Protein AF-A0AAU9K083-F1 (afdb_monomer_lite)

Radius of gyration: 21.44 Å; chains: 1; bounding box: 53×32×63 Å

pLDDT: mean 87.69, std 14.95, range [35.31, 98.0]

Structure (mmCIF, N/CA/C/O backbone):
data_AF-A0AAU9K083-F1
#
_entry.id   AF-A0AAU9K083-F1
#
loop_
_atom_site.group_PDB
_atom_site.id
_atom_site.type_symbol
_atom_site.label_atom_id
_atom_site.label_alt_id
_atom_site.label_comp_id
_atom_site.label_asym_id
_atom_site.label_entity_id
_atom_site.label_seq_id
_atom_site.pdbx_PDB_ins_code
_atom_site.Cartn_x
_atom_site.Cartn_y
_at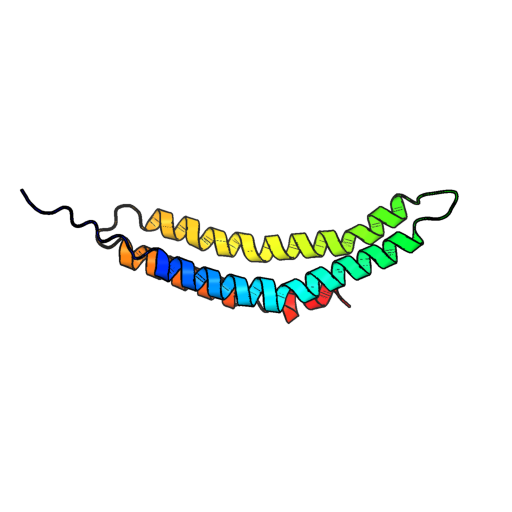om_site.Cartn_z
_atom_site.occupancy
_atom_site.B_iso_or_equiv
_atom_site.auth_seq_id
_atom_site.auth_comp_id
_atom_site.auth_asym_id
_atom_site.auth_atom_id
_atom_site.pdbx_PDB_model_num
ATOM 1 N N . MET A 1 1 ? -35.478 23.960 27.316 1.00 36.00 1 MET A N 1
ATOM 2 C CA . MET A 1 1 ? -35.277 22.665 26.635 1.00 36.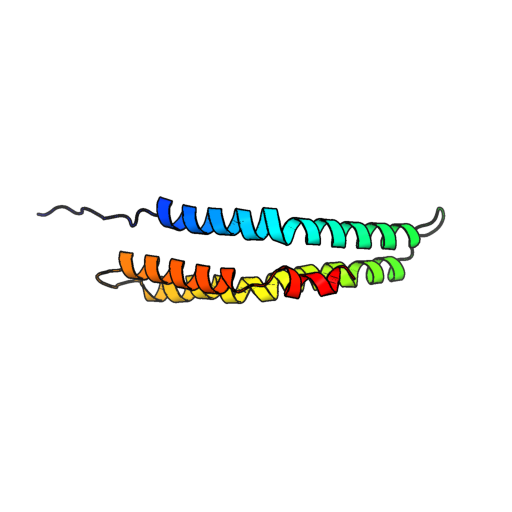00 1 MET A CA 1
ATOM 3 C C . MET A 1 1 ? -33.811 22.570 26.270 1.00 36.00 1 MET A C 1
ATOM 5 O O . MET A 1 1 ? -33.231 23.574 25.880 1.00 36.00 1 MET A O 1
ATOM 9 N N . GLU A 1 2 ? -33.221 21.432 26.605 1.00 36.03 2 GLU A N 1
ATOM 10 C CA . GLU A 1 2 ? -31.830 21.267 27.025 1.00 36.03 2 GLU A CA 1
ATOM 11 C C . GLU A 1 2 ? -30.804 21.236 25.883 1.00 36.03 2 GLU A C 1
ATOM 13 O O . GLU A 1 2 ? -31.118 20.980 24.724 1.00 36.03 2 GLU A O 1
ATOM 18 N N . ASN A 1 3 ? -29.562 21.531 26.278 1.00 35.31 3 ASN A N 1
ATOM 19 C CA . ASN A 1 3 ? -28.335 21.603 25.493 1.00 35.31 3 ASN A CA 1
ATOM 20 C C . ASN A 1 3 ? -28.131 20.429 24.520 1.00 35.31 3 ASN A C 1
ATOM 22 O O . ASN A 1 3 ? -27.804 19.318 24.934 1.00 35.31 3 ASN A O 1
ATOM 26 N N . PHE A 1 4 ? -28.131 20.725 23.220 1.00 40.22 4 PHE A N 1
ATOM 27 C CA . PHE A 1 4 ? -27.454 19.913 22.206 1.00 40.22 4 PHE A CA 1
ATOM 28 C C . PHE A 1 4 ? -25.940 20.180 22.271 1.00 40.22 4 PHE A C 1
ATOM 30 O O . PHE A 1 4 ? -25.363 20.859 21.424 1.00 40.22 4 PHE A O 1
ATOM 37 N N . SER A 1 5 ? -25.274 19.663 23.306 1.00 40.81 5 SER A N 1
ATOM 38 C CA . SER A 1 5 ? -23.815 19.532 23.278 1.00 40.81 5 SER A CA 1
ATOM 39 C C . SER A 1 5 ? -23.480 18.273 22.489 1.00 40.81 5 SER A C 1
ATOM 41 O O . SER A 1 5 ? -23.318 17.184 23.038 1.00 40.81 5 SER A O 1
ATOM 43 N N . SER A 1 6 ? -23.450 18.429 21.164 1.00 41.88 6 SER A N 1
ATOM 44 C CA . SER A 1 6 ? -22.814 17.479 20.261 1.00 41.88 6 SER A CA 1
ATOM 45 C C . SER A 1 6 ? -21.344 17.395 20.662 1.00 41.88 6 SER A C 1
ATOM 47 O O . SER A 1 6 ? -20.526 18.234 20.278 1.00 41.88 6 SER A O 1
ATOM 49 N N . LYS A 1 7 ? -21.005 16.396 21.483 1.00 41.91 7 LYS A N 1
ATOM 50 C CA . LYS A 1 7 ? -19.636 15.900 21.572 1.00 41.91 7 LYS A CA 1
ATOM 51 C C . LYS A 1 7 ? -19.316 15.320 20.201 1.00 41.91 7 LYS A C 1
ATOM 53 O O . LYS A 1 7 ? -19.493 14.130 19.961 1.00 41.91 7 LYS A O 1
ATOM 58 N N . LYS A 1 8 ? -18.879 16.193 19.292 1.00 44.19 8 LYS A N 1
ATOM 59 C CA . LYS A 1 8 ? -18.014 15.803 18.190 1.00 44.19 8 LYS A CA 1
ATOM 60 C C . LYS A 1 8 ? -16.953 14.915 18.826 1.00 44.19 8 LYS A C 1
ATOM 62 O O . LYS A 1 8 ? -16.213 15.379 19.693 1.00 44.19 8 LYS A O 1
ATOM 67 N N . VAL A 1 9 ? -16.927 13.641 18.450 1.00 49.31 9 VAL A N 1
ATOM 68 C CA . VAL A 1 9 ? -15.686 12.867 18.487 1.00 49.31 9 VAL A CA 1
ATOM 69 C C . VAL A 1 9 ? -14.606 13.819 18.001 1.00 49.31 9 VAL A C 1
ATOM 71 O O . VAL A 1 9 ? -14.834 14.499 16.995 1.00 49.31 9 VAL A O 1
ATOM 74 N N . ASP A 1 10 ? -13.518 13.968 18.751 1.00 55.72 10 ASP A N 1
ATOM 75 C CA . ASP A 1 10 ? -12.438 14.867 18.359 1.00 55.72 10 ASP A CA 1
ATOM 76 C C . ASP A 1 10 ? -11.768 14.249 17.128 1.00 55.72 10 ASP A C 1
ATOM 78 O O . ASP A 1 10 ? -10.802 13.500 17.231 1.00 55.72 10 ASP A O 1
ATOM 82 N N . ALA A 1 11 ? -12.389 14.455 15.963 1.00 57.12 11 ALA A N 1
ATOM 83 C CA . ALA A 1 11 ? -12.034 13.850 14.687 1.00 57.12 11 ALA A CA 1
ATOM 84 C C . ALA A 1 11 ? -10.556 14.097 14.365 1.00 57.12 11 ALA A C 1
ATOM 86 O O . ALA A 1 11 ? -9.913 13.246 13.760 1.00 57.12 11 ALA A O 1
ATOM 87 N N . THR A 1 12 ? -10.016 15.198 14.893 1.00 62.06 12 THR A N 1
ATOM 88 C CA . THR A 1 12 ? -8.604 15.560 14.923 1.00 62.06 12 THR A CA 1
ATOM 89 C C . THR A 1 12 ? -7.705 14.432 15.452 1.00 62.06 12 THR A C 1
ATOM 91 O O . THR A 1 12 ? -6.706 14.109 14.823 1.00 62.06 12 THR A O 1
ATOM 94 N N . LEU A 1 13 ? -8.064 13.769 16.561 1.00 72.25 13 LEU A N 1
ATOM 95 C CA . LEU A 1 13 ? -7.218 12.747 17.194 1.00 72.25 13 LEU A CA 1
ATOM 96 C C . LEU A 1 13 ? -7.174 11.436 16.395 1.00 72.25 13 LEU A C 1
ATOM 98 O O . LEU A 1 13 ? -6.133 10.784 16.323 1.00 72.25 13 LEU A O 1
ATOM 102 N N . GLU A 1 14 ? -8.298 11.021 15.810 1.00 76.69 14 GLU A N 1
ATOM 103 C CA . GLU A 1 14 ? -8.339 9.809 14.984 1.00 76.69 14 GLU A CA 1
ATOM 104 C C . GLU A 1 14 ? -7.674 10.037 13.623 1.00 76.69 14 GLU A C 1
ATOM 106 O O . GLU A 1 14 ? -6.909 9.186 13.160 1.00 76.69 14 GLU A O 1
ATOM 111 N N . GLU A 1 15 ? -7.882 11.211 13.024 1.00 80.00 15 GLU A N 1
ATOM 112 C CA . GLU A 1 15 ? -7.169 11.649 11.824 1.00 80.00 15 GLU A CA 1
ATOM 113 C C . GLU A 1 15 ? -5.650 11.671 12.061 1.00 80.00 15 GLU A C 1
ATOM 115 O O . GLU A 1 15 ? -4.892 11.129 11.255 1.00 80.00 15 GLU A O 1
ATOM 120 N N . ASP A 1 16 ? -5.196 12.177 13.212 1.00 86.56 16 ASP A N 1
ATOM 121 C CA . ASP A 1 16 ? -3.783 12.173 13.597 1.00 86.56 16 ASP A CA 1
ATOM 122 C C . ASP A 1 16 ? -3.190 10.757 13.636 1.00 86.56 16 ASP A C 1
ATOM 124 O O . ASP A 1 16 ? -2.071 10.536 13.160 1.00 86.56 16 ASP A O 1
ATOM 128 N N . LYS A 1 17 ? -3.928 9.756 14.137 1.00 86.88 17 LYS A N 1
ATOM 129 C CA . LYS A 1 17 ? -3.450 8.361 14.157 1.00 86.88 17 LYS A CA 1
ATOM 130 C C . LYS A 1 17 ? -3.281 7.792 12.745 1.00 86.88 17 LYS A C 1
ATOM 132 O O . LYS A 1 17 ? -2.283 7.113 12.480 1.00 86.88 17 LYS A O 1
ATOM 137 N N . PHE A 1 18 ? -4.220 8.069 11.839 1.00 89.19 18 PHE A N 1
ATOM 138 C CA . PHE A 1 18 ? -4.103 7.672 10.432 1.00 89.19 18 PHE A CA 1
ATOM 139 C C . PHE A 1 18 ? -2.984 8.428 9.714 1.00 89.19 18 PHE A C 1
ATOM 141 O O . PHE A 1 18 ? -2.237 7.810 8.958 1.00 89.19 18 PHE A O 1
ATOM 148 N N . ASN A 1 19 ? -2.789 9.714 10.005 1.00 89.94 19 ASN A N 1
ATOM 149 C CA . ASN A 1 19 ? -1.691 10.514 9.464 1.00 89.94 19 ASN A CA 1
ATOM 150 C C . ASN A 1 19 ? -0.320 9.985 9.913 1.00 89.94 19 ASN A C 1
ATOM 152 O O . ASN A 1 19 ? 0.608 9.888 9.105 1.00 89.94 19 ASN A O 1
ATOM 156 N N . VAL A 1 20 ? -0.189 9.576 11.180 1.00 92.44 20 VAL A N 1
ATOM 157 C CA . VAL A 1 20 ? 1.022 8.915 11.692 1.00 92.44 20 VAL A CA 1
ATOM 158 C C . VAL A 1 20 ? 1.271 7.597 10.961 1.00 92.44 20 VAL A C 1
ATOM 160 O O . VAL A 1 20 ? 2.396 7.352 10.519 1.00 92.44 20 VAL A O 1
ATOM 163 N N . PHE A 1 21 ? 0.237 6.766 10.791 1.00 92.75 21 PHE A N 1
ATOM 164 C CA . PHE A 1 21 ? 0.352 5.535 10.008 1.00 92.75 21 PHE A CA 1
ATOM 165 C C . PHE A 1 21 ? 0.760 5.825 8.560 1.00 92.75 21 PHE A C 1
ATOM 167 O O . PHE A 1 21 ? 1.700 5.209 8.071 1.00 92.75 21 PHE A O 1
ATOM 174 N N . TYR A 1 22 ? 0.106 6.773 7.886 1.00 91.25 22 TYR A N 1
ATOM 175 C CA . TYR A 1 22 ? 0.407 7.144 6.506 1.00 91.25 22 TYR A CA 1
ATOM 176 C C . TYR A 1 22 ? 1.870 7.561 6.357 1.00 91.25 22 TYR A C 1
ATOM 178 O O . TYR A 1 22 ? 2.569 7.072 5.471 1.00 91.25 22 TYR A O 1
ATOM 186 N N . LYS A 1 23 ? 2.369 8.407 7.261 1.00 93.62 23 LYS A N 1
ATOM 187 C CA . LYS A 1 23 ? 3.764 8.846 7.239 1.00 93.62 23 LYS A CA 1
ATOM 188 C C . LYS A 1 23 ? 4.739 7.673 7.374 1.00 93.62 23 LYS A C 1
ATOM 190 O O . LYS A 1 23 ? 5.674 7.558 6.585 1.00 93.62 23 LYS A O 1
ATOM 195 N N . ASP A 1 24 ? 4.521 6.782 8.336 1.00 94.25 24 ASP A N 1
ATOM 196 C CA . ASP A 1 24 ? 5.390 5.617 8.544 1.00 94.25 24 ASP A CA 1
ATOM 197 C C . ASP A 1 24 ? 5.280 4.593 7.397 1.00 94.25 24 ASP A C 1
ATOM 199 O O . ASP A 1 24 ? 6.272 4.193 6.785 1.00 94.25 24 ASP A O 1
ATOM 203 N N . PHE A 1 25 ? 4.065 4.189 7.045 1.00 94.62 25 PHE A N 1
ATOM 204 C CA . PHE A 1 25 ? 3.820 3.181 6.022 1.00 94.62 25 PHE A CA 1
ATOM 205 C C . PHE A 1 25 ? 4.176 3.675 4.618 1.00 94.62 25 PHE A C 1
ATOM 207 O O . PHE A 1 25 ? 4.982 3.050 3.927 1.00 94.62 25 PHE A O 1
ATOM 214 N N . TYR A 1 26 ? 3.595 4.793 4.180 1.00 93.38 26 TYR A N 1
ATOM 215 C CA . TYR A 1 26 ? 3.760 5.272 2.813 1.00 93.38 26 TYR A CA 1
ATOM 216 C C . TYR A 1 26 ? 5.118 5.947 2.620 1.00 93.38 26 TYR A C 1
ATOM 218 O O . TYR A 1 26 ? 5.889 5.543 1.747 1.00 93.38 26 TYR A O 1
ATOM 226 N N . GLU A 1 27 ? 5.441 6.963 3.427 1.00 92.75 27 GLU A N 1
ATOM 227 C CA . GLU A 1 27 ? 6.624 7.790 3.165 1.00 92.75 27 GLU A CA 1
ATOM 228 C C . GLU A 1 27 ? 7.935 7.108 3.547 1.00 92.75 27 GLU A C 1
ATOM 230 O O . GLU A 1 27 ? 8.913 7.235 2.803 1.00 92.75 27 GLU A O 1
ATOM 235 N N . VAL A 1 28 ? 7.963 6.402 4.682 1.00 94.38 28 VAL A N 1
ATOM 236 C CA . VAL A 1 28 ? 9.183 5.760 5.189 1.00 94.38 28 VAL A CA 1
ATOM 237 C C . VAL A 1 28 ? 9.363 4.370 4.585 1.00 94.38 28 VAL A C 1
ATOM 239 O O . VAL A 1 28 ? 10.429 4.080 4.040 1.00 94.38 28 VAL A O 1
ATOM 242 N N . LYS A 1 29 ? 8.338 3.511 4.646 1.00 95.25 29 LYS A N 1
ATOM 243 C CA . LYS A 1 29 ? 8.478 2.090 4.283 1.00 95.25 29 LYS A CA 1
ATOM 244 C C . LYS A 1 29 ? 8.224 1.799 2.804 1.00 95.25 29 LYS A C 1
ATOM 246 O O . LYS A 1 29 ? 9.032 1.103 2.197 1.00 95.25 29 LYS A O 1
ATOM 251 N N . LEU A 1 30 ? 7.144 2.310 2.207 1.00 96.62 30 LEU A N 1
ATOM 252 C CA . LEU A 1 30 ? 6.723 1.944 0.844 1.00 96.62 30 LEU A CA 1
ATOM 253 C C . LEU A 1 30 ? 7.442 2.745 -0.254 1.00 96.62 30 LEU A C 1
ATOM 255 O O . LEU A 1 30 ? 7.844 2.189 -1.280 1.00 96.62 30 LEU A O 1
ATOM 259 N N . LYS A 1 31 ? 7.649 4.050 -0.044 1.00 96.50 31 LYS A N 1
ATOM 260 C CA . LYS A 1 31 ? 8.269 4.967 -1.019 1.00 96.50 31 LYS A CA 1
ATOM 261 C C . LYS A 1 31 ? 9.621 4.489 -1.577 1.00 96.50 31 LYS A C 1
ATOM 263 O O . LYS A 1 31 ? 9.841 4.679 -2.777 1.00 96.50 31 LYS A O 1
ATOM 268 N N . PRO A 1 32 ? 10.531 3.870 -0.796 1.00 96.19 32 PRO A N 1
ATOM 269 C CA . PRO A 1 32 ? 11.759 3.284 -1.338 1.00 96.19 32 PRO A CA 1
ATOM 270 C C . PRO A 1 32 ? 11.510 2.193 -2.392 1.00 96.19 32 PRO A C 1
ATOM 272 O O . PRO A 1 32 ? 12.179 2.194 -3.426 1.00 96.19 32 PRO A O 1
ATOM 275 N N . TYR A 1 33 ? 10.518 1.318 -2.187 1.00 97.50 33 TYR A N 1
ATOM 276 C CA . TYR A 1 33 ? 10.155 0.275 -3.155 1.00 97.50 33 TYR A CA 1
ATOM 277 C C . TYR A 1 33 ? 9.554 0.876 -4.422 1.00 97.50 33 TYR A C 1
ATOM 279 O O . TYR A 1 33 ? 9.986 0.520 -5.515 1.00 97.50 33 TYR A O 1
ATOM 287 N N . ILE A 1 34 ? 8.655 1.863 -4.288 1.00 96.94 34 ILE A N 1
ATOM 288 C CA . ILE A 1 34 ? 8.090 2.594 -5.437 1.00 96.94 34 ILE A CA 1
ATOM 289 C C . ILE A 1 34 ? 9.217 3.181 -6.295 1.00 96.94 34 ILE A C 1
ATOM 291 O O . ILE A 1 34 ? 9.234 3.011 -7.514 1.00 96.94 34 ILE A O 1
ATOM 295 N N . LYS A 1 35 ? 10.189 3.855 -5.664 1.00 97.06 35 LYS A N 1
ATOM 296 C CA . LYS A 1 35 ? 11.348 4.418 -6.371 1.00 97.06 35 LYS A CA 1
ATOM 297 C C . LYS A 1 35 ? 12.150 3.336 -7.093 1.00 97.06 35 LYS A C 1
ATOM 299 O O . LYS A 1 35 ? 12.532 3.537 -8.243 1.00 97.06 35 LYS A O 1
ATOM 304 N N . LYS A 1 36 ? 12.406 2.203 -6.435 1.00 97.31 36 LYS A N 1
ATOM 305 C CA . LYS A 1 36 ? 13.207 1.115 -7.004 1.00 97.31 36 LYS A CA 1
ATOM 306 C C . LYS A 1 36 ? 12.508 0.432 -8.181 1.00 97.31 36 LYS A C 1
ATOM 308 O O . LYS A 1 36 ? 13.152 0.203 -9.199 1.00 97.31 36 LYS A O 1
ATOM 313 N N . VAL A 1 37 ? 11.209 0.160 -8.074 1.00 97.06 37 VAL A N 1
ATOM 314 C CA . VAL A 1 37 ? 10.408 -0.436 -9.154 1.00 97.06 37 VAL A CA 1
ATOM 315 C C . VAL A 1 37 ? 10.363 0.490 -10.370 1.00 97.06 37 VAL A C 1
ATOM 317 O O . VAL A 1 37 ? 10.676 0.042 -11.471 1.00 97.06 37 VAL A O 1
ATOM 320 N N . LYS A 1 38 ? 10.102 1.790 -10.170 1.00 96.06 38 LYS A N 1
ATOM 321 C CA . LYS A 1 38 ? 10.142 2.796 -11.248 1.00 96.06 38 LYS A CA 1
ATOM 322 C C . LYS A 1 38 ? 11.505 2.875 -11.924 1.00 96.06 38 LYS A C 1
ATOM 324 O O . LYS A 1 38 ? 11.594 2.929 -13.145 1.00 96.06 38 LYS A O 1
ATOM 329 N N . TYR A 1 39 ? 12.576 2.854 -11.134 1.00 96.62 39 TYR A N 1
ATOM 330 C CA . TYR A 1 39 ? 13.938 2.857 -11.661 1.00 96.62 39 TYR A CA 1
ATOM 331 C C . TYR A 1 39 ? 14.233 1.607 -12.506 1.00 96.62 39 TYR A C 1
ATOM 333 O O . TYR A 1 39 ? 14.801 1.713 -13.591 1.00 96.62 39 TYR A O 1
ATOM 341 N N . ASN A 1 40 ? 13.810 0.427 -12.045 1.00 95.19 40 ASN A N 1
ATOM 342 C CA . ASN A 1 40 ? 13.979 -0.819 -12.789 1.00 95.19 40 ASN A CA 1
ATOM 343 C C . ASN A 1 40 ? 13.171 -0.810 -14.102 1.00 95.19 40 ASN A C 1
ATOM 345 O O . ASN A 1 40 ? 13.702 -1.202 -15.140 1.00 95.19 40 ASN A O 1
ATOM 349 N N . ASN A 1 41 ? 11.921 -0.330 -14.071 1.00 95.62 41 ASN A N 1
ATOM 350 C CA . ASN A 1 41 ? 11.090 -0.174 -15.266 1.00 95.62 41 ASN A CA 1
ATOM 351 C C . ASN A 1 41 ? 11.731 0.787 -16.278 1.00 95.62 41 ASN A C 1
ATOM 353 O O . ASN A 1 41 ? 11.827 0.454 -17.459 1.00 95.62 41 ASN A O 1
ATOM 357 N N . PHE A 1 42 ? 12.223 1.940 -15.815 1.00 95.56 42 PHE A N 1
ATOM 358 C CA . PHE A 1 42 ? 12.903 2.915 -16.663 1.00 95.56 42 PHE A CA 1
ATOM 359 C C . PHE A 1 42 ? 14.129 2.304 -17.348 1.00 95.56 42 PHE A C 1
ATOM 361 O O . PHE A 1 42 ? 14.240 2.361 -18.570 1.00 95.56 42 PHE A O 1
ATOM 368 N N . ASN A 1 43 ? 15.014 1.655 -16.585 1.00 94.69 43 ASN A N 1
ATOM 369 C CA . ASN A 1 43 ? 16.210 1.019 -17.141 1.00 94.69 43 ASN A CA 1
ATOM 370 C C . ASN A 1 43 ? 15.874 -0.066 -18.170 1.00 94.69 43 ASN A C 1
ATOM 372 O O . ASN A 1 43 ? 16.545 -0.166 -19.194 1.00 94.69 43 ASN A O 1
ATOM 376 N N . CYS A 1 44 ? 14.833 -0.861 -17.911 1.00 94.19 44 CYS A N 1
ATOM 377 C CA . CYS A 1 44 ? 14.330 -1.832 -18.876 1.00 94.19 44 CYS A CA 1
ATOM 378 C C . CYS A 1 44 ? 13.847 -1.126 -20.155 1.00 94.19 44 CYS A C 1
ATOM 380 O O . CYS A 1 44 ? 14.286 -1.455 -21.256 1.00 94.19 44 CYS A O 1
ATOM 382 N N . SER A 1 45 ? 13.021 -0.089 -20.007 1.00 94.62 45 SER A N 1
ATOM 383 C CA . SER A 1 45 ? 12.396 0.631 -21.122 1.00 94.62 45 SER A CA 1
ATOM 384 C C . SER A 1 45 ? 13.403 1.347 -22.023 1.00 94.62 45 SER A C 1
ATOM 386 O O . SER A 1 45 ? 13.205 1.393 -23.235 1.00 94.62 45 SER A O 1
ATOM 388 N N . VAL A 1 46 ? 14.511 1.854 -21.467 1.00 94.50 46 VAL A N 1
ATOM 389 C CA . VAL A 1 46 ? 15.603 2.464 -22.248 1.00 94.50 46 VAL A CA 1
ATOM 390 C C . VAL A 1 46 ? 16.172 1.479 -23.274 1.00 94.50 46 VAL A C 1
ATOM 392 O O . VAL A 1 46 ? 16.482 1.881 -24.389 1.00 94.50 46 VAL A O 1
ATOM 395 N N . SER A 1 47 ? 16.256 0.186 -22.944 1.00 92.06 47 SER A N 1
ATOM 396 C CA . SER A 1 47 ? 16.754 -0.833 -23.881 1.00 92.06 47 SER A CA 1
ATOM 397 C C . SER A 1 47 ? 15.778 -1.179 -25.016 1.00 92.06 47 SER A C 1
ATOM 399 O O . SER A 1 47 ? 16.183 -1.772 -26.013 1.00 92.06 47 SER A O 1
ATOM 401 N N . CYS A 1 48 ? 14.507 -0.787 -24.890 1.00 93.88 48 CYS A N 1
ATOM 402 C CA . CYS A 1 48 ? 13.461 -1.042 -25.881 1.00 93.88 48 CYS A CA 1
ATOM 403 C C . CYS A 1 48 ? 13.365 0.043 -26.967 1.00 93.88 48 CYS A C 1
ATOM 405 O O . CYS A 1 48 ? 12.542 -0.075 -27.879 1.00 93.88 48 CYS A O 1
ATOM 407 N N . ILE A 1 49 ? 14.159 1.112 -26.856 1.00 92.62 49 ILE A N 1
ATOM 408 C CA . ILE A 1 49 ? 14.135 2.271 -27.751 1.00 92.62 49 ILE A CA 1
ATOM 409 C C . ILE A 1 49 ? 15.511 2.414 -28.397 1.00 92.62 49 ILE A C 1
ATOM 411 O O . ILE A 1 49 ? 16.532 2.422 -27.712 1.00 92.62 49 ILE A O 1
ATOM 415 N N . ASN A 1 50 ? 15.541 2.565 -29.718 1.00 87.12 50 ASN A N 1
ATOM 416 C CA . ASN A 1 50 ? 16.737 2.965 -30.456 1.00 87.12 50 ASN A CA 1
ATOM 417 C C . ASN A 1 50 ? 16.408 4.117 -31.423 1.00 87.12 50 ASN A C 1
ATOM 419 O O . ASN A 1 50 ? 15.249 4.504 -31.562 1.00 87.12 50 ASN A O 1
ATOM 423 N N . ASP A 1 51 ? 17.419 4.649 -32.113 1.00 82.69 51 ASP A N 1
ATOM 424 C CA . ASP A 1 51 ? 17.289 5.824 -32.994 1.00 82.69 51 ASP A CA 1
ATOM 425 C C . ASP A 1 51 ? 16.288 5.664 -34.155 1.00 82.69 51 ASP A C 1
ATOM 427 O O . ASP A 1 51 ? 15.963 6.642 -34.829 1.00 82.69 51 ASP A O 1
ATOM 431 N N . LYS A 1 52 ? 15.826 4.442 -34.443 1.00 84.00 52 LYS A N 1
ATOM 432 C CA . LYS A 1 52 ? 14.998 4.125 -35.614 1.00 84.00 52 LYS A CA 1
ATOM 433 C C . LYS A 1 52 ? 13.642 3.527 -35.259 1.00 84.00 52 LYS A C 1
ATOM 435 O O . LYS A 1 52 ? 12.737 3.588 -36.087 1.00 84.00 52 LYS A O 1
ATOM 440 N N . GLU A 1 53 ? 13.496 2.944 -34.072 1.00 88.75 53 GLU A N 1
ATOM 441 C CA . GLU A 1 53 ? 12.313 2.170 -33.718 1.00 88.75 53 GLU A CA 1
ATOM 442 C C . GLU A 1 53 ? 12.078 2.110 -32.203 1.00 88.75 53 GLU A C 1
ATOM 444 O O . GLU A 1 53 ? 13.007 2.020 -31.395 1.00 88.75 53 GLU A O 1
ATOM 449 N N . VAL A 1 54 ? 10.796 2.113 -31.836 1.00 92.62 54 VAL A N 1
ATOM 450 C CA . VAL A 1 54 ? 10.317 1.816 -30.486 1.00 92.62 54 VAL A CA 1
ATOM 451 C C . VAL A 1 54 ? 9.703 0.421 -30.496 1.00 92.62 54 VAL A C 1
ATOM 453 O O . VAL A 1 54 ? 8.659 0.210 -31.117 1.00 92.62 54 VAL A O 1
ATOM 456 N N . ASN A 1 55 ? 10.306 -0.521 -29.770 1.00 95.12 55 ASN A N 1
ATOM 457 C CA . ASN A 1 55 ? 9.749 -1.861 -29.625 1.00 95.12 55 ASN A CA 1
ATOM 458 C C . ASN A 1 55 ? 8.620 -1.852 -28.577 1.00 95.12 55 ASN A C 1
ATOM 460 O O . ASN A 1 55 ? 8.864 -1.896 -27.368 1.00 95.12 55 ASN A O 1
ATOM 464 N N . GLN A 1 56 ? 7.374 -1.794 -29.053 1.00 94.00 56 GLN A N 1
ATOM 465 C CA . GLN A 1 56 ? 6.176 -1.728 -28.206 1.00 94.00 56 GLN A CA 1
ATOM 466 C C . GLN A 1 56 ? 5.992 -2.970 -27.323 1.00 94.00 56 GLN A C 1
ATOM 468 O O . GLN A 1 56 ? 5.600 -2.845 -26.165 1.00 94.00 56 GLN A O 1
ATOM 473 N N . GLU A 1 57 ? 6.303 -4.163 -27.836 1.00 95.25 57 GLU A N 1
ATOM 474 C CA . GLU A 1 57 ? 6.201 -5.410 -27.068 1.00 95.25 57 GLU A CA 1
ATOM 475 C C . GLU A 1 57 ? 7.219 -5.437 -25.917 1.00 95.25 57 GLU A C 1
ATOM 477 O O . GLU A 1 57 ? 6.885 -5.778 -24.783 1.00 95.25 57 GLU A O 1
ATOM 482 N N . CYS A 1 58 ? 8.449 -4.989 -26.178 1.00 94.44 58 CYS A N 1
ATOM 483 C CA . CYS A 1 58 ? 9.487 -4.838 -25.161 1.00 94.44 58 CYS A CA 1
ATOM 484 C C . CYS A 1 58 ? 9.061 -3.853 -24.059 1.00 94.44 58 CYS A C 1
ATOM 486 O O . CYS A 1 58 ? 9.153 -4.184 -22.876 1.00 94.44 58 CYS A O 1
ATOM 488 N N . LEU A 1 59 ? 8.523 -2.681 -24.428 1.00 94.19 59 LEU A N 1
ATOM 489 C CA . LEU A 1 59 ? 8.017 -1.698 -23.459 1.00 94.19 59 LEU A CA 1
ATOM 490 C C . LEU A 1 59 ? 6.886 -2.267 -22.598 1.00 94.19 59 LEU A C 1
ATOM 492 O O . LEU A 1 59 ? 6.887 -2.090 -21.377 1.00 94.19 59 LEU A O 1
ATOM 496 N N . ALA A 1 60 ? 5.943 -2.982 -23.217 1.00 93.94 60 ALA A N 1
ATOM 497 C CA . ALA A 1 60 ? 4.856 -3.632 -22.497 1.00 93.94 60 ALA A CA 1
ATOM 498 C C . ALA A 1 60 ? 5.395 -4.632 -21.461 1.00 93.94 60 ALA A C 1
ATOM 500 O O . ALA A 1 60 ? 4.964 -4.611 -20.307 1.00 93.94 60 ALA A O 1
ATOM 501 N N . ASN A 1 61 ? 6.397 -5.433 -21.8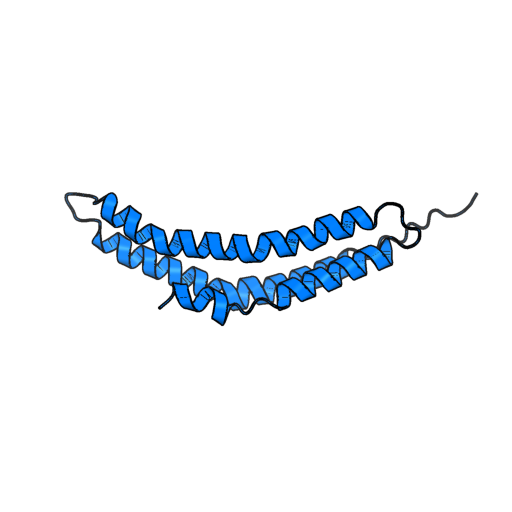36 1.00 94.81 61 ASN A N 1
ATOM 502 C CA . ASN A 1 61 ? 7.029 -6.410 -20.949 1.00 94.81 61 ASN A CA 1
ATOM 503 C C . ASN A 1 61 ? 7.775 -5.752 -19.776 1.00 94.81 61 ASN A C 1
ATOM 505 O O . ASN A 1 61 ? 7.660 -6.222 -18.642 1.00 94.81 61 ASN A O 1
ATOM 509 N N . CYS A 1 62 ? 8.462 -4.626 -19.998 1.00 94.19 62 CYS A N 1
ATOM 510 C CA . CYS A 1 62 ? 9.069 -3.839 -18.918 1.00 94.19 62 CYS A CA 1
ATOM 511 C C . CYS A 1 62 ? 8.024 -3.320 -17.909 1.00 94.19 62 CYS A C 1
ATOM 513 O O . CYS A 1 62 ? 8.287 -3.259 -16.703 1.00 94.19 62 CYS A O 1
ATOM 515 N N . GLY A 1 63 ? 6.822 -2.981 -18.391 1.00 93.75 63 GLY A N 1
ATOM 516 C CA . GLY A 1 63 ? 5.689 -2.491 -17.599 1.00 93.75 63 GLY A CA 1
ATOM 517 C C . GLY A 1 63 ? 5.048 -3.517 -16.664 1.00 93.75 63 GLY A C 1
ATOM 518 O O . GLY A 1 63 ? 4.476 -3.133 -15.644 1.00 93.75 63 GLY A O 1
ATOM 519 N N . VAL A 1 64 ? 5.151 -4.816 -16.964 1.00 94.56 64 VAL A N 1
ATOM 520 C CA . VAL A 1 64 ? 4.406 -5.865 -16.240 1.00 94.56 64 VAL A CA 1
ATOM 521 C C . VAL A 1 64 ? 4.743 -5.888 -14.750 1.00 94.56 64 VAL A C 1
ATOM 523 O O . VAL A 1 64 ? 3.841 -5.929 -13.914 1.00 94.56 64 VAL A O 1
ATOM 526 N N . LYS A 1 65 ? 6.031 -5.825 -14.391 1.00 92.00 65 LYS A N 1
ATOM 527 C CA . LYS A 1 65 ? 6.455 -5.911 -12.984 1.00 92.00 65 LYS A CA 1
ATOM 528 C C . LYS A 1 65 ? 6.002 -4.697 -12.171 1.00 92.00 65 LYS A C 1
ATOM 530 O O . LYS A 1 65 ? 5.580 -4.855 -11.030 1.00 92.00 65 LYS A O 1
ATOM 535 N N . GLU A 1 66 ? 6.059 -3.506 -12.765 1.00 95.06 66 GLU A N 1
ATOM 536 C CA . GLU A 1 66 ? 5.570 -2.273 -12.141 1.00 95.06 66 GLU A CA 1
ATOM 537 C C . GLU A 1 66 ? 4.048 -2.293 -11.971 1.00 95.06 66 GLU A C 1
ATOM 539 O O . GLU A 1 66 ? 3.547 -1.978 -10.893 1.00 95.06 66 GLU A O 1
ATOM 544 N N . LYS A 1 67 ? 3.311 -2.737 -12.995 1.00 96.56 67 LYS A N 1
ATOM 545 C CA . LYS A 1 67 ? 1.856 -2.894 -12.914 1.00 96.56 67 LYS A CA 1
ATOM 546 C C . LYS A 1 67 ? 1.458 -3.863 -11.800 1.00 96.56 67 LYS A C 1
ATOM 548 O O . LYS A 1 67 ? 0.612 -3.527 -10.977 1.00 96.56 67 LYS A O 1
ATOM 553 N N . ASN A 1 68 ? 2.093 -5.034 -11.743 1.00 96.69 68 ASN A N 1
ATOM 554 C CA . ASN A 1 68 ? 1.814 -6.036 -10.714 1.00 96.69 68 ASN A CA 1
ATOM 555 C C . ASN A 1 68 ? 2.156 -5.522 -9.308 1.00 96.69 68 ASN A C 1
ATOM 557 O O . ASN A 1 68 ? 1.448 -5.838 -8.359 1.00 96.69 68 ASN A O 1
ATOM 561 N N . PHE A 1 69 ? 3.208 -4.709 -9.170 1.00 97.75 69 PHE A N 1
ATOM 562 C CA . PHE A 1 69 ? 3.569 -4.080 -7.900 1.00 97.75 69 PHE A CA 1
ATOM 563 C C . PHE A 1 69 ? 2.474 -3.133 -7.390 1.00 97.75 69 PHE A C 1
ATOM 565 O O . PHE A 1 69 ? 2.087 -3.221 -6.227 1.00 97.75 69 PHE A O 1
ATOM 572 N N . PHE A 1 70 ? 1.944 -2.252 -8.245 1.00 97.25 70 PHE A N 1
ATOM 573 C CA . PHE A 1 70 ? 0.867 -1.342 -7.839 1.00 97.25 70 PHE A CA 1
ATOM 574 C C . PHE A 1 70 ? -0.452 -2.070 -7.585 1.00 97.25 70 PHE A C 1
ATOM 576 O O . PHE A 1 70 ? -1.111 -1.765 -6.594 1.00 97.25 70 PHE A O 1
ATOM 583 N N . GLN A 1 71 ? -0.780 -3.082 -8.395 1.00 98.00 71 GLN A N 1
ATOM 584 C CA . GLN A 1 71 ? -1.943 -3.931 -8.138 1.00 98.00 71 GLN A CA 1
ATOM 585 C C . GLN A 1 71 ? -1.840 -4.614 -6.769 1.00 98.00 71 GLN A C 1
ATOM 587 O O . GLN A 1 71 ? -2.791 -4.598 -6.000 1.00 98.00 71 GLN A O 1
ATOM 592 N N . HIS A 1 72 ? -0.664 -5.143 -6.417 1.00 97.69 72 HIS A N 1
ATOM 593 C CA . HIS A 1 72 ? -0.451 -5.788 -5.119 1.00 97.69 72 HIS A CA 1
ATOM 594 C C . HIS A 1 72 ? -0.635 -4.823 -3.940 1.00 97.69 72 HIS A C 1
ATOM 596 O O . HIS A 1 72 ? -1.188 -5.193 -2.908 1.00 97.69 72 HIS A O 1
ATOM 602 N N . ILE A 1 73 ? -0.207 -3.563 -4.083 1.00 96.69 73 ILE A N 1
ATOM 603 C CA . ILE A 1 73 ? -0.453 -2.527 -3.068 1.00 96.69 73 ILE A CA 1
ATOM 604 C C . ILE A 1 73 ? -1.958 -2.289 -2.893 1.00 96.69 73 ILE A C 1
ATOM 606 O O . ILE A 1 73 ? -2.431 -2.219 -1.757 1.00 96.69 73 ILE A O 1
ATOM 610 N N . GLU A 1 74 ? -2.706 -2.171 -3.990 1.00 96.31 74 GLU A N 1
ATOM 611 C CA . GLU A 1 74 ? -4.161 -1.999 -3.947 1.00 96.31 74 GLU A CA 1
ATOM 612 C C . GLU A 1 74 ? -4.845 -3.200 -3.286 1.00 96.31 74 GLU A C 1
ATOM 614 O O . GLU A 1 74 ? -5.623 -3.020 -2.348 1.00 96.31 74 GLU A O 1
ATOM 619 N N . ASP A 1 75 ? -4.482 -4.418 -3.689 1.00 96.31 75 ASP A N 1
ATOM 620 C CA . ASP A 1 75 ? -5.038 -5.664 -3.155 1.00 96.31 75 ASP A CA 1
ATOM 621 C C . ASP A 1 75 ? -4.769 -5.823 -1.647 1.00 96.31 75 ASP A C 1
ATOM 623 O O . ASP A 1 75 ? -5.578 -6.398 -0.914 1.00 96.31 75 ASP A O 1
ATOM 627 N N . LEU A 1 76 ? -3.656 -5.275 -1.145 1.00 95.19 76 LEU A N 1
ATOM 628 C CA . LEU A 1 76 ? -3.358 -5.237 0.285 1.00 95.19 76 LEU A CA 1
ATOM 629 C C . LEU A 1 76 ? -4.170 -4.173 1.032 1.00 95.19 76 LEU A C 1
ATOM 631 O O . LEU A 1 76 ? -4.646 -4.435 2.141 1.00 95.19 76 LEU A O 1
ATOM 635 N N . LEU A 1 77 ? -4.300 -2.968 0.478 1.00 94.31 77 LEU A N 1
ATOM 636 C CA . LEU A 1 77 ? -4.875 -1.826 1.193 1.00 94.31 77 LEU A CA 1
ATOM 637 C C . LEU A 1 77 ? -6.403 -1.790 1.133 1.00 94.31 77 LEU A C 1
ATOM 639 O O . LEU A 1 77 ? -7.037 -1.571 2.166 1.00 94.31 77 LEU A O 1
ATOM 643 N N . LEU A 1 78 ? -6.998 -2.045 -0.034 1.00 94.69 78 LEU A N 1
ATOM 644 C CA . LEU A 1 78 ? -8.444 -1.952 -0.254 1.00 94.69 78 LEU A CA 1
ATOM 645 C C . LEU A 1 78 ? -9.281 -2.752 0.758 1.00 94.69 78 LEU A C 1
ATOM 647 O O . LEU A 1 78 ? -10.158 -2.155 1.383 1.00 94.69 78 LEU A O 1
ATOM 651 N N . PRO A 1 79 ? -9.031 -4.055 1.010 1.00 93.69 79 PRO A N 1
ATOM 652 C CA . PRO A 1 79 ? -9.853 -4.809 1.957 1.00 93.69 79 PRO A CA 1
ATOM 653 C C . PRO A 1 79 ? -9.720 -4.308 3.401 1.00 93.69 79 PRO A C 1
ATOM 655 O O . PRO A 1 79 ? -10.665 -4.430 4.177 1.00 93.69 79 PRO A O 1
ATOM 658 N N . ARG A 1 80 ? -8.567 -3.735 3.769 1.00 93.44 80 ARG A N 1
ATOM 659 C CA . ARG A 1 80 ? -8.317 -3.199 5.115 1.00 93.44 80 ARG A CA 1
ATOM 660 C C . ARG A 1 80 ? -8.986 -1.846 5.311 1.00 93.44 80 ARG A C 1
ATOM 662 O O . ARG A 1 80 ? -9.563 -1.616 6.362 1.00 93.44 80 ARG A O 1
ATOM 669 N N . ILE A 1 81 ? -8.967 -0.984 4.296 1.00 90.94 81 ILE A N 1
ATOM 670 C CA . ILE A 1 81 ? -9.692 0.295 4.313 1.00 90.94 81 ILE A CA 1
ATOM 671 C C . ILE A 1 81 ? -11.206 0.045 4.331 1.00 90.94 81 ILE A C 1
ATOM 673 O O . ILE A 1 81 ? -11.914 0.653 5.129 1.00 90.94 81 ILE A O 1
ATOM 677 N N . ALA A 1 82 ? -11.691 -0.927 3.553 1.00 92.62 82 ALA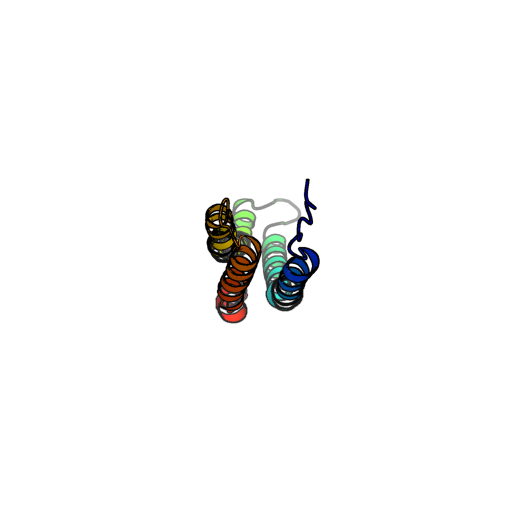 A N 1
ATOM 678 C CA . ALA A 1 82 ? -13.101 -1.317 3.546 1.00 92.62 82 ALA A CA 1
ATOM 679 C C . ALA A 1 82 ? -13.599 -1.860 4.904 1.00 92.62 82 ALA A C 1
ATOM 681 O O . ALA A 1 82 ? -14.809 -1.907 5.136 1.00 92.62 82 ALA A O 1
ATOM 682 N N . HIS A 1 83 ? -12.703 -2.282 5.812 1.00 92.62 83 HIS A N 1
ATOM 683 C CA . HIS A 1 83 ? -13.074 -2.608 7.198 1.00 92.62 83 HIS A CA 1
ATOM 684 C C . HIS A 1 83 ? -13.597 -1.375 7.931 1.00 92.62 83 HIS A C 1
ATOM 686 O O . HIS A 1 83 ? -14.624 -1.464 8.600 1.00 92.62 83 HIS A O 1
ATOM 692 N N . TYR A 1 84 ? -12.933 -0.226 7.764 1.00 90.75 84 TYR A N 1
ATOM 693 C CA . TYR A 1 84 ? -13.360 1.020 8.391 1.00 90.75 84 TYR A CA 1
ATOM 694 C C . TYR A 1 84 ? -14.747 1.431 7.915 1.00 90.75 84 TYR A C 1
ATOM 696 O O . TYR A 1 84 ? -15.603 1.680 8.751 1.00 90.75 84 TYR A O 1
ATOM 704 N N . GLU A 1 85 ? -14.984 1.437 6.600 1.00 89.56 85 GLU A N 1
ATOM 705 C CA . GLU A 1 85 ? -16.277 1.814 6.011 1.00 89.56 85 GLU A CA 1
ATOM 706 C C . GLU A 1 85 ? -17.413 0.956 6.582 1.00 89.56 85 GLU A C 1
ATOM 708 O O . GLU A 1 85 ? -18.359 1.471 7.172 1.00 89.56 85 GLU A O 1
ATOM 713 N N . LYS A 1 86 ? -17.260 -0.374 6.533 1.00 92.25 86 LYS A N 1
ATOM 714 C CA . LYS A 1 86 ? -18.262 -1.312 7.065 1.00 92.25 86 LYS A CA 1
ATOM 715 C C . LYS A 1 86 ? -18.479 -1.156 8.569 1.00 92.25 86 LYS A C 1
ATOM 717 O O . LYS A 1 86 ? -19.601 -1.301 9.052 1.00 92.25 86 LYS A O 1
ATOM 722 N N . CYS A 1 87 ? -17.407 -0.922 9.322 1.00 91.62 87 CYS A N 1
ATOM 723 C CA . CYS A 1 87 ? -17.481 -0.749 10.767 1.00 91.62 87 CYS A CA 1
ATOM 724 C C . CYS A 1 87 ? -18.159 0.579 11.131 1.00 91.62 87 CYS A C 1
ATOM 726 O O . CYS A 1 87 ? -19.018 0.607 12.012 1.00 91.62 87 CYS A O 1
ATOM 728 N N . PHE A 1 88 ? -17.808 1.654 10.424 1.00 89.38 88 PHE A N 1
ATOM 729 C CA . PHE A 1 88 ? -18.358 2.992 10.600 1.00 89.38 88 PHE A CA 1
ATOM 730 C C . PHE A 1 88 ? -19.860 3.022 10.311 1.00 89.38 88 PHE A C 1
ATOM 732 O O . PHE A 1 88 ? -20.620 3.514 11.145 1.00 89.38 88 PHE A O 1
ATOM 739 N N . ASP A 1 89 ? -20.303 2.407 9.212 1.00 90.12 89 ASP A N 1
ATOM 740 C CA . ASP A 1 89 ? -21.728 2.275 8.885 1.00 90.12 89 ASP A CA 1
ATOM 741 C C . ASP A 1 89 ? -22.486 1.541 10.003 1.00 90.12 89 ASP A C 1
ATOM 743 O O . ASP A 1 89 ? -23.574 1.936 10.418 1.00 90.12 89 ASP A O 1
ATOM 747 N N . ALA A 1 90 ? -21.872 0.508 10.588 1.00 90.31 90 ALA A N 1
ATOM 748 C CA . ALA A 1 90 ? -22.443 -0.219 11.719 1.00 90.31 90 ALA A CA 1
ATOM 749 C C . ALA A 1 90 ? -22.440 0.576 13.042 1.00 90.31 90 ALA A C 1
ATOM 751 O O . ALA A 1 90 ? -22.982 0.092 14.042 1.00 90.31 90 ALA A O 1
ATOM 752 N N . CYS A 1 91 ? -21.811 1.752 13.103 1.00 89.12 91 CYS A N 1
ATOM 753 C CA . CYS A 1 91 ? -21.858 2.654 14.254 1.00 89.12 91 CYS A CA 1
ATOM 754 C C . CYS A 1 91 ? -23.011 3.660 14.190 1.00 89.12 91 CYS A C 1
ATOM 756 O O . CYS A 1 91 ? -23.328 4.272 15.216 1.00 89.12 91 CYS A O 1
ATOM 758 N N . GLU A 1 92 ? -23.650 3.822 13.030 1.00 86.38 92 GLU A N 1
ATOM 759 C CA . GLU A 1 92 ? -24.776 4.733 12.864 1.00 86.38 92 GLU A CA 1
ATOM 760 C C . GLU A 1 92 ? -25.958 4.321 13.762 1.00 86.38 92 GLU A C 1
ATOM 762 O O . GLU A 1 92 ? -26.291 3.144 13.907 1.00 86.38 92 GLU A O 1
ATOM 767 N N . GLY A 1 93 ? -26.571 5.296 14.441 1.00 81.75 93 GLY A N 1
ATOM 768 C CA . GLY A 1 93 ? -27.723 5.065 15.322 1.00 81.75 93 GLY A CA 1
ATOM 769 C C . GLY A 1 93 ? -27.417 4.436 16.690 1.00 81.75 93 GLY A C 1
ATOM 770 O O . GLY A 1 93 ? -28.349 4.208 17.460 1.00 81.75 93 GLY A O 1
ATOM 771 N N . LYS A 1 94 ? -26.147 4.179 17.040 1.00 85.38 94 LYS A N 1
ATOM 772 C CA . LYS A 1 94 ? -25.771 3.729 18.394 1.00 85.38 94 LYS A CA 1
ATOM 773 C C . LYS A 1 94 ? -25.739 4.897 19.384 1.00 85.38 94 LYS A C 1
ATOM 775 O O . LYS A 1 94 ? -25.197 5.954 19.070 1.00 85.38 94 LYS A O 1
ATOM 780 N N . GLU A 1 95 ? -26.229 4.670 20.609 1.00 81.56 95 GLU A N 1
ATOM 781 C CA . GLU A 1 95 ? -26.179 5.656 21.710 1.00 81.56 95 GLU A CA 1
ATOM 782 C C . GLU A 1 95 ? -24.747 6.122 22.038 1.00 81.56 95 GLU A C 1
ATOM 784 O O . GLU A 1 95 ? -24.556 7.250 22.484 1.00 81.56 95 GLU A O 1
ATOM 789 N N . ASP A 1 96 ? -23.739 5.284 21.773 1.00 85.81 96 ASP A N 1
ATOM 790 C CA . ASP A 1 96 ? -22.315 5.598 21.949 1.00 85.81 96 ASP A CA 1
ATOM 791 C C . ASP A 1 96 ? -21.555 5.496 20.614 1.00 85.81 96 ASP A C 1
ATOM 793 O O . ASP A 1 96 ? -20.612 4.715 20.445 1.00 85.81 96 ASP A O 1
ATOM 797 N N . ASN A 1 97 ? -22.019 6.255 19.615 1.00 84.38 97 ASN A N 1
ATOM 798 C CA . ASN A 1 97 ? -21.394 6.303 18.291 1.00 84.38 97 ASN A CA 1
ATOM 799 C C . ASN A 1 97 ? -19.900 6.675 18.368 1.00 84.38 97 ASN A C 1
ATOM 801 O O . ASN A 1 97 ? -19.098 6.143 17.608 1.00 84.38 97 ASN A O 1
ATOM 805 N N . ALA A 1 98 ? -19.519 7.515 19.330 1.00 84.19 98 ALA A N 1
ATOM 806 C CA . ALA A 1 98 ? -18.167 8.008 19.522 1.00 84.19 98 ALA A CA 1
ATOM 807 C C . ALA A 1 98 ? -17.177 6.885 19.829 1.00 84.19 98 ALA A C 1
ATOM 809 O O . ALA A 1 98 ? -16.196 6.710 19.104 1.00 84.19 98 ALA A O 1
ATOM 810 N N . LYS A 1 99 ? -17.467 6.075 20.854 1.00 87.81 99 LYS A N 1
ATOM 811 C CA . LYS A 1 99 ? -16.623 4.918 21.181 1.00 87.81 99 LYS A CA 1
ATOM 812 C C . LYS A 1 99 ? -16.657 3.854 20.093 1.00 87.81 99 LYS A C 1
ATOM 814 O O . LYS A 1 99 ? -15.677 3.139 19.902 1.00 87.81 99 LYS A O 1
ATOM 819 N N . CYS A 1 100 ? -17.778 3.731 19.384 1.00 89.88 100 CYS A N 1
ATOM 820 C CA . CYS A 1 100 ? -17.879 2.807 18.262 1.00 89.88 100 CYS A CA 1
ATOM 821 C C . CYS A 1 100 ? -16.916 3.198 17.128 1.00 89.88 100 CYS A C 1
ATOM 823 O O . CYS A 1 100 ? -16.139 2.357 16.683 1.00 89.88 100 CYS A O 1
ATOM 825 N N . VAL A 1 101 ? -16.899 4.473 16.725 1.00 88.75 101 VAL A N 1
ATOM 826 C CA . VAL A 1 101 ? -15.990 4.985 15.686 1.00 88.75 101 VAL A CA 1
ATOM 827 C C . VAL A 1 101 ? -14.527 4.868 16.119 1.00 88.75 101 VAL A C 1
ATOM 829 O O . VAL A 1 101 ? -13.708 4.387 15.342 1.00 88.75 101 VAL A O 1
ATOM 832 N N . GLU A 1 102 ? -14.194 5.211 17.367 1.00 88.94 102 GLU A N 1
ATOM 833 C CA . GLU A 1 102 ? -12.832 5.044 17.908 1.00 88.94 102 GLU A CA 1
ATOM 834 C C . GLU A 1 102 ? -12.357 3.583 17.836 1.00 88.94 102 GLU A C 1
ATOM 836 O O . GLU A 1 102 ? -11.211 3.292 17.466 1.00 88.94 102 GLU A O 1
ATOM 841 N N . LYS A 1 103 ? -13.253 2.640 18.144 1.00 90.94 103 LYS A N 1
ATOM 842 C CA . LYS A 1 103 ? -12.983 1.210 18.003 1.00 90.94 103 LYS A CA 1
ATOM 843 C C . LYS A 1 103 ? -12.750 0.829 16.537 1.00 90.94 103 LYS A C 1
ATOM 845 O O . LYS A 1 103 ? -11.762 0.156 16.254 1.00 90.94 103 LYS A O 1
ATOM 850 N N . CYS A 1 104 ? -13.580 1.309 15.609 1.00 92.00 104 CYS A N 1
ATOM 851 C CA . CYS A 1 104 ? -13.392 1.080 14.172 1.00 92.00 104 CYS A CA 1
ATOM 852 C C . CYS A 1 104 ? -12.050 1.618 13.657 1.00 92.00 104 CYS A C 1
ATOM 854 O O . CYS A 1 104 ? -11.357 0.924 12.909 1.00 92.00 104 CYS A O 1
ATOM 856 N N . CYS A 1 105 ? -11.650 2.823 14.078 1.00 91.31 105 CYS A N 1
ATOM 857 C CA . CYS A 1 105 ? -10.338 3.392 13.764 1.00 91.31 105 CYS A CA 1
ATOM 858 C C . CYS A 1 105 ? -9.213 2.484 14.265 1.00 91.31 105 CYS A C 1
ATOM 860 O O . CYS A 1 105 ? -8.301 2.142 13.513 1.00 91.31 105 CYS A O 1
ATOM 862 N N . SER A 1 106 ? -9.296 2.063 15.528 1.00 92.31 106 SER A N 1
ATOM 863 C CA . SER A 1 106 ? -8.266 1.251 16.180 1.00 92.31 106 SER A CA 1
ATOM 864 C C . SER A 1 106 ? -8.095 -0.113 15.507 1.00 92.31 106 SER A C 1
ATOM 866 O O . SER A 1 106 ? -6.970 -0.494 15.187 1.00 92.31 106 SER A O 1
ATOM 868 N N . GLU A 1 107 ? -9.196 -0.808 15.218 1.00 94.69 107 GLU A N 1
ATOM 869 C CA . GLU A 1 107 ? -9.181 -2.098 14.519 1.00 94.69 107 GLU A CA 1
ATOM 870 C C . GLU A 1 107 ? -8.637 -1.967 13.089 1.00 94.69 107 GLU A C 1
ATOM 872 O O . GLU A 1 107 ? -7.801 -2.760 12.659 1.00 94.69 107 GLU A O 1
ATOM 877 N N . THR A 1 108 ? -9.048 -0.926 12.358 1.00 94.88 108 THR A N 1
ATOM 878 C CA . THR A 1 108 ? -8.544 -0.666 10.998 1.00 94.88 108 THR A CA 1
ATOM 879 C C . THR A 1 108 ? -7.040 -0.404 11.008 1.00 94.88 108 THR A C 1
ATOM 881 O O . THR A 1 108 ? -6.295 -0.967 10.204 1.00 94.88 108 THR A O 1
ATOM 884 N N . LEU A 1 109 ? -6.564 0.430 11.936 1.00 94.62 109 LEU A N 1
ATOM 885 C CA . LEU A 1 109 ? -5.141 0.716 12.091 1.00 94.62 109 LEU A CA 1
ATOM 886 C C . LEU A 1 109 ? -4.345 -0.535 12.463 1.00 94.62 109 LEU A C 1
ATOM 888 O O . LEU A 1 109 ? -3.211 -0.680 12.012 1.00 94.62 109 LEU A O 1
ATOM 892 N N . GLU A 1 110 ? -4.911 -1.438 13.262 1.00 94.88 110 GLU A N 1
ATOM 893 C CA . GLU A 1 110 ? -4.284 -2.721 13.573 1.00 94.88 110 GLU A CA 1
ATOM 894 C C . GLU A 1 110 ? -4.131 -3.586 12.313 1.00 94.88 110 GLU A C 1
ATOM 896 O O . GLU A 1 110 ? -3.023 -4.032 12.013 1.00 94.88 110 GLU A O 1
ATOM 901 N N . LEU A 1 111 ? -5.194 -3.731 11.513 1.00 95.38 111 LEU A N 1
ATOM 902 C CA . LEU A 1 111 ? -5.157 -4.464 10.239 1.00 95.38 111 LEU A CA 1
ATOM 903 C C . LEU A 1 111 ? -4.128 -3.889 9.256 1.00 95.38 111 LEU A C 1
ATOM 905 O O . LEU A 1 111 ? -3.434 -4.635 8.559 1.00 95.38 111 LEU A O 1
ATOM 909 N N . LEU A 1 112 ? -4.022 -2.561 9.192 1.00 95.31 112 LEU A N 1
ATOM 910 C CA . LEU A 1 112 ? -3.056 -1.851 8.353 1.00 95.31 112 LEU A CA 1
ATOM 911 C C . LEU A 1 112 ? -1.612 -2.034 8.847 1.00 95.31 112 LEU A C 1
ATOM 913 O O . LEU A 1 112 ? -0.707 -2.263 8.044 1.00 95.31 112 LEU A O 1
ATOM 917 N N . LYS A 1 113 ? -1.380 -1.992 10.163 1.00 93.94 113 LYS A N 1
ATOM 918 C CA . LYS A 1 113 ? -0.048 -2.183 10.768 1.00 93.94 113 LYS A CA 1
ATOM 919 C C . LYS A 1 113 ? 0.477 -3.614 10.652 1.00 93.94 113 LYS A C 1
ATOM 921 O O . LYS A 1 113 ? 1.685 -3.811 10.739 1.00 93.94 113 LYS A O 1
ATOM 926 N N . GLN A 1 114 ? -0.396 -4.596 10.431 1.00 95.12 114 GLN A N 1
ATOM 927 C CA . GLN A 1 114 ? -0.003 -5.987 10.178 1.00 95.12 114 GLN A CA 1
ATOM 928 C C . GLN A 1 114 ? 0.671 -6.197 8.809 1.00 95.12 114 GLN A C 1
ATOM 930 O O . GLN A 1 114 ? 1.209 -7.275 8.560 1.00 95.12 114 GLN A O 1
ATOM 935 N N . ILE A 1 115 ? 0.652 -5.205 7.909 1.00 95.50 115 ILE A N 1
ATOM 936 C CA . ILE A 1 115 ? 1.322 -5.309 6.609 1.00 95.50 115 ILE A CA 1
ATOM 937 C C . ILE A 1 115 ? 2.842 -5.232 6.801 1.00 95.50 115 ILE A C 1
ATOM 939 O O . ILE A 1 115 ? 3.402 -4.174 7.098 1.00 95.50 115 ILE A O 1
ATOM 943 N N . ASP A 1 116 ? 3.527 -6.343 6.544 1.00 95.38 116 ASP A N 1
A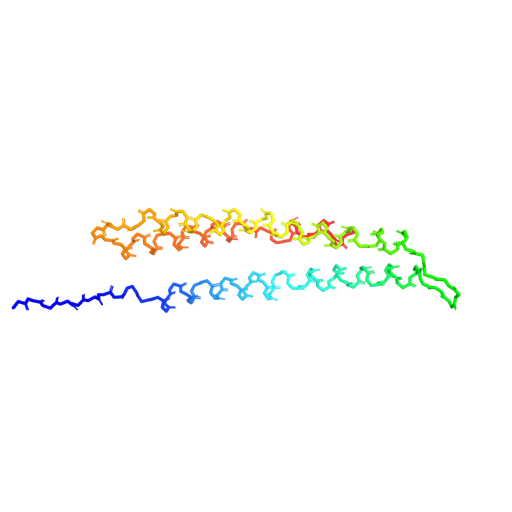TOM 944 C CA . ASP A 1 116 ? 4.984 -6.373 6.438 1.00 95.38 116 ASP A CA 1
ATOM 945 C C . ASP A 1 116 ? 5.416 -5.899 5.044 1.00 95.38 116 ASP A C 1
ATOM 947 O O . ASP A 1 116 ? 5.528 -6.676 4.097 1.00 95.38 116 ASP A O 1
ATOM 951 N N . VAL A 1 117 ? 5.675 -4.597 4.917 1.00 95.19 117 VAL A N 1
ATOM 952 C CA . VAL A 1 117 ? 6.072 -3.976 3.643 1.00 95.19 117 VAL A CA 1
ATOM 953 C C . VAL A 1 117 ? 7.294 -4.659 3.025 1.00 95.19 117 VAL A C 1
ATOM 955 O O . VAL A 1 117 ? 7.362 -4.777 1.806 1.00 95.19 117 VAL A O 1
ATOM 958 N N . HIS A 1 118 ? 8.260 -5.125 3.822 1.00 94.00 118 HIS A N 1
ATOM 959 C CA . HIS A 1 118 ? 9.449 -5.762 3.263 1.00 94.00 118 HIS A CA 1
ATOM 960 C C . HIS A 1 118 ? 9.117 -7.115 2.642 1.00 94.00 118 HIS A C 1
ATOM 962 O O . HIS A 1 118 ? 9.498 -7.375 1.500 1.00 94.00 118 HIS A O 1
ATOM 968 N N . LYS A 1 119 ? 8.360 -7.942 3.365 1.00 95.75 119 LYS A N 1
ATOM 969 C CA . LYS A 1 119 ? 7.889 -9.233 2.862 1.00 95.75 119 LYS A CA 1
ATOM 970 C C . LYS A 1 119 ? 7.024 -9.070 1.612 1.00 95.75 119 LYS A C 1
ATOM 972 O O . LYS A 1 119 ? 7.219 -9.790 0.637 1.00 95.75 119 LYS A O 1
ATOM 977 N N . GLU A 1 120 ? 6.102 -8.113 1.632 1.00 96.44 120 GLU A N 1
ATOM 978 C CA . GLU A 1 120 ? 5.135 -7.914 0.552 1.00 96.44 120 GLU A CA 1
ATOM 979 C C . GLU A 1 120 ? 5.766 -7.287 -0.704 1.00 96.44 120 GLU A C 1
ATOM 981 O O . GLU A 1 120 ? 5.458 -7.692 -1.825 1.00 96.44 120 GLU A O 1
ATOM 986 N N . MET A 1 121 ? 6.674 -6.318 -0.536 1.00 96.50 121 MET A N 1
ATOM 987 C CA . MET A 1 121 ? 7.250 -5.547 -1.648 1.00 96.50 121 MET A CA 1
ATOM 988 C C . MET A 1 121 ? 8.593 -6.096 -2.145 1.00 96.50 121 MET A C 1
ATOM 990 O O . MET A 1 121 ? 8.974 -5.847 -3.292 1.00 96.50 121 MET A O 1
ATOM 994 N N . GLY A 1 122 ? 9.321 -6.853 -1.316 1.00 93.88 122 GLY A N 1
ATOM 995 C CA . GLY A 1 122 ? 10.655 -7.375 -1.632 1.00 93.88 122 GLY A CA 1
ATOM 996 C C . GLY A 1 122 ? 10.694 -8.225 -2.906 1.00 93.88 122 GLY A C 1
ATOM 997 O O . GLY A 1 122 ? 11.631 -8.128 -3.696 1.00 93.88 122 GLY A O 1
ATOM 998 N N . GLN A 1 123 ? 9.626 -8.977 -3.173 1.00 92.38 123 GLN A N 1
ATOM 999 C CA . GLN A 1 123 ? 9.482 -9.798 -4.380 1.00 92.38 123 GLN A CA 1
ATOM 1000 C C . GLN A 1 123 ? 9.499 -8.995 -5.698 1.00 92.38 123 GL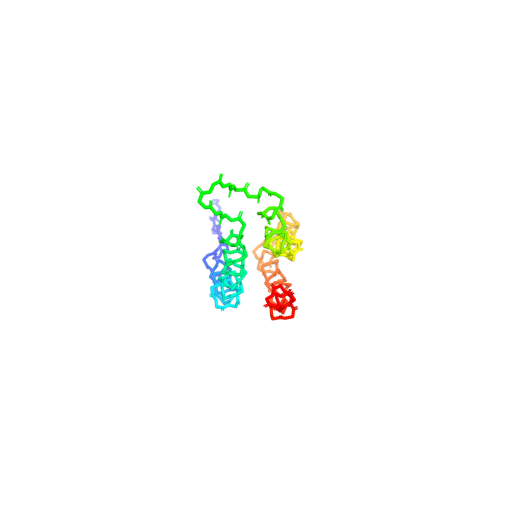N A C 1
ATOM 1002 O O . GLN A 1 123 ? 9.805 -9.545 -6.753 1.00 92.38 123 GLN A O 1
ATOM 1007 N N . PHE A 1 124 ? 9.218 -7.687 -5.664 1.00 93.69 124 PHE A N 1
ATOM 1008 C CA . PHE A 1 124 ? 9.161 -6.844 -6.865 1.00 93.69 124 PHE A CA 1
ATOM 1009 C C . PHE A 1 124 ? 10.490 -6.155 -7.201 1.00 93.69 124 PHE A C 1
ATOM 1011 O O . PHE A 1 124 ? 10.650 -5.617 -8.301 1.00 93.69 124 PHE A O 1
ATOM 1018 N N . ILE A 1 125 ? 11.462 -6.177 -6.289 1.00 88.62 125 ILE A N 1
ATOM 1019 C CA . ILE A 1 125 ? 12.740 -5.468 -6.453 1.00 88.62 125 ILE A CA 1
ATOM 1020 C C . ILE A 1 125 ? 13.945 -6.386 -6.690 1.00 88.62 125 ILE A C 1
ATOM 1022 O O . ILE A 1 125 ? 14.988 -5.867 -7.092 1.00 88.62 125 ILE A O 1
ATOM 1026 N N . ASN A 1 126 ? 13.778 -7.699 -6.500 1.00 64.06 126 ASN A N 1
ATOM 1027 C CA . ASN A 1 126 ? 14.769 -8.734 -6.818 1.00 64.06 126 ASN A CA 1
ATOM 1028 C C . ASN A 1 126 ? 14.761 -9.110 -8.299 1.00 64.06 126 ASN A C 1
ATOM 1030 O O . ASN A 1 126 ? 13.649 -9.171 -8.879 1.00 64.06 126 ASN A O 1
#

Sequence (126 aa):
MENFSSKKVDATLEEDKFNVFYKDFYEVKLKPYIKKVKYNNFNCSVSCINDKEVNQECLANCGVKEKNFFQHIEDLLLPRIAHYEKCFDACEGKEDNAKCVEKCCSETLELLKQIDVHKEMGQFIN

Foldseek 3Di:
DDDPPPPDLPVVVLVVLVVVLCCCPPVPQQVVLLVLLVVQLVVQLVVQDDPPDHNPVSNVVSCPLVVVLVVLVCVLLVVLVVQLVVQLVVLPPDPCSSVSNVVSSVSSSVSSVPDPSCVSRVVSND

Secondary structure (DSSP, 8-state):
----------HHHHHHHHHHHHIIIIIIIIHHHHHHHHHHHHHHHHTTB-SS-B-HHHHHHHHHHHHHHHHHHHHHHHHHHHHHHHHHHTTTT-TTHHHHHHHHHHHHHHHHHT--HHHHHHTTT-

Organism: NCBI:txid1481888